Protein AF-A0AAP6JCY5-F1 (afdb_monomer)

pLDDT: mean 81.44, std 9.67, range [52.12, 93.62]

Foldseek 3Di:
DVLVVLLVVLVVLLVVLVVLLVVLVVLLVVLVVVDDPDPCSVVSNVVSVVSNVVSVVSNVVSVVSNVVSVVVVVVVVVVVVVVD

Organism: NCBI:txid3110268

Sequence (84 aa):
MEIGNSFHNGAQAIQRAEVGMGNSARTIASQSAAGSDDQSQPQEITEALVNNISHEAQAAAGARVVESASESQETLGQIVDTRA

Solvent-accessible surface area (backbone atoms only — not comparable to full-atom values): 4346 Å² total; per-residue (Å²): 117,66,57,62,52,43,36,52,52,13,53,52,36,27,53,52,15,52,54,47,30,51,52,23,51,49,52,40,53,52,55,69,70,66,55,89,86,52,89,63,51,67,57,55,41,49,51,27,50,53,50,26,54,52,18,52,54,41,24,56,52,13,50,51,42,34,49,54,40,48,53,52,51,52,54,52,48,53,58,52,62,76,74,109

Nearest PDB structures (foldseek):
  6ixg-assembly2_B  TM=7.617E-01  e=9.606E-01  Homo sapiens
  2f1m-assembly1_A  TM=7.723E-01  e=8.477E-01  Escherichia coli
  2gl2-assembly1_A  TM=8.525E-01  e=4.309E+00  Fusobacterium nucleatum
  3lsq-assembly1_A  TM=4.234E-01  e=9.606E-01  Trypanosoma brucei

Secondary structure (DSSP, 8-state):
-HHHHHHHHHHHHHHHHHHHHHHHHHHHHHHHHH-TT-TTHHHHHHHHHHHHHHHHHHHHHHHHHHHHHHHHHHHHHHHHHTT-

Structure (mmCIF, N/CA/C/O backbone):
data_AF-A0AAP6JCY5-F1
#
_entry.id   AF-A0AAP6JCY5-F1
#
loop_
_atom_site.group_PDB
_atom_site.id
_atom_site.type_symbol
_atom_site.label_atom_id
_atom_site.label_alt_id
_atom_site.label_comp_id
_atom_site.label_asym_id
_atom_site.label_entity_id
_atom_site.label_seq_id
_atom_site.pdbx_PDB_ins_code
_atom_site.Cartn_x
_atom_site.Cartn_y
_atom_site.Cartn_z
_atom_site.occupancy
_atom_site.B_iso_or_equiv
_atom_site.auth_seq_id
_atom_site.auth_comp_id
_atom_site.auth_asym_id
_atom_site.auth_atom_id
_atom_site.pdbx_PDB_model_num
ATOM 1 N N . MET A 1 1 ? -21.910 3.741 14.244 1.00 59.31 1 MET A N 1
ATOM 2 C CA . MET A 1 1 ? -21.909 3.914 12.771 1.00 59.31 1 MET A CA 1
ATOM 3 C C . MET A 1 1 ? -20.548 4.388 12.245 1.00 59.31 1 MET A C 1
ATOM 5 O O . MET A 1 1 ? -20.170 3.969 11.164 1.00 59.31 1 MET A O 1
ATOM 9 N N . GLU A 1 2 ? -19.771 5.168 13.008 1.00 70.50 2 GLU A N 1
ATOM 10 C CA . GLU A 1 2 ? -18.434 5.649 12.595 1.00 70.50 2 GLU A CA 1
ATOM 11 C C . GLU A 1 2 ? -17.372 4.551 12.431 1.00 70.50 2 GLU A C 1
ATOM 13 O O . GLU A 1 2 ? -16.627 4.584 11.462 1.00 70.50 2 GLU A O 1
ATOM 18 N N . ILE A 1 3 ? -17.347 3.534 13.300 1.00 66.38 3 ILE A N 1
ATOM 19 C CA . ILE A 1 3 ? -16.358 2.440 13.221 1.00 66.38 3 ILE A CA 1
ATOM 20 C C . ILE A 1 3 ? -16.480 1.647 11.909 1.00 66.38 3 ILE A C 1
ATOM 22 O O . ILE A 1 3 ? -15.474 1.330 11.280 1.00 66.38 3 ILE A O 1
ATOM 26 N N . GLY A 1 4 ? -17.710 1.377 11.453 1.00 73.75 4 GLY A N 1
ATOM 27 C CA . GLY A 1 4 ? -17.949 0.708 10.170 1.00 73.75 4 GLY A CA 1
ATOM 28 C C . GLY A 1 4 ? -17.455 1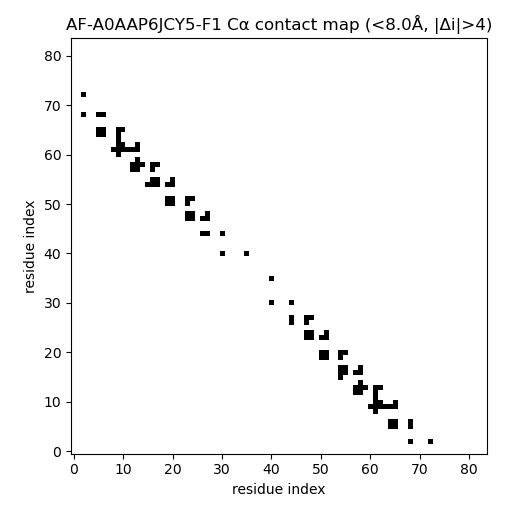.534 8.978 1.00 73.75 4 GLY A C 1
ATOM 29 O O . GLY A 1 4 ? -16.872 0.981 8.048 1.00 73.75 4 GLY A O 1
ATOM 30 N N . ASN A 1 5 ? -17.605 2.861 9.042 1.00 79.69 5 ASN A N 1
ATOM 31 C CA . ASN A 1 5 ? -17.069 3.770 8.028 1.00 79.69 5 ASN A CA 1
ATOM 32 C C . ASN A 1 5 ? -15.535 3.824 8.066 1.00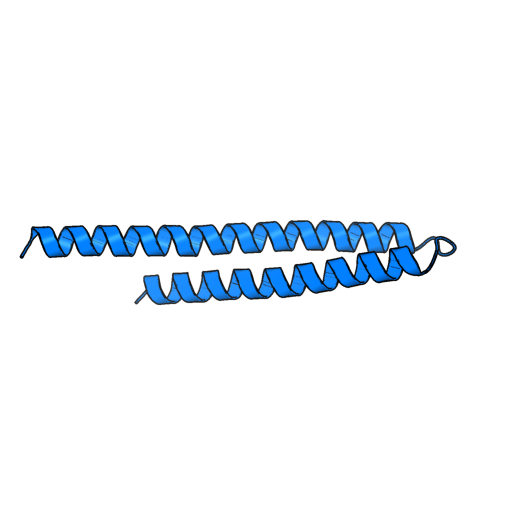 79.69 5 ASN A C 1
ATOM 34 O O . ASN A 1 5 ? -14.908 3.810 7.010 1.00 79.69 5 ASN A O 1
ATOM 38 N N . SER A 1 6 ? -14.918 3.833 9.251 1.00 76.31 6 SER A N 1
ATOM 39 C CA . SER A 1 6 ? -13.457 3.788 9.404 1.00 76.31 6 SER A CA 1
ATOM 40 C C . SER A 1 6 ? -12.863 2.492 8.853 1.00 76.31 6 SER A C 1
ATOM 42 O O . SER A 1 6 ? -11.894 2.543 8.098 1.00 76.31 6 SER A O 1
ATOM 44 N N . PHE A 1 7 ? -13.480 1.343 9.148 1.00 79.75 7 PHE A N 1
ATOM 45 C CA . PHE A 1 7 ? -13.059 0.046 8.612 1.00 79.75 7 PHE A CA 1
ATOM 46 C C . PHE A 1 7 ? -13.177 0.008 7.085 1.00 79.75 7 PHE A C 1
ATOM 48 O O . PHE A 1 7 ? -12.237 -0.375 6.392 1.00 79.75 7 PHE A O 1
ATOM 55 N N . HIS A 1 8 ? -14.308 0.472 6.545 1.00 85.50 8 HIS A N 1
ATOM 56 C CA . HIS A 1 8 ? -14.526 0.551 5.103 1.00 85.50 8 HIS A CA 1
ATOM 57 C C . HIS A 1 8 ? -13.507 1.467 4.410 1.00 85.50 8 HIS A C 1
ATOM 59 O O . HIS A 1 8 ? -12.921 1.087 3.398 1.00 85.50 8 HIS A O 1
ATOM 65 N N . ASN A 1 9 ? -13.245 2.649 4.972 1.00 84.19 9 ASN A N 1
ATOM 66 C CA . ASN A 1 9 ? -12.280 3.602 4.425 1.00 84.19 9 ASN A CA 1
ATOM 67 C C . ASN A 1 9 ? -10.841 3.072 4.494 1.00 84.19 9 ASN A C 1
ATOM 69 O O . ASN A 1 9 ? -10.094 3.230 3.528 1.00 84.19 9 ASN A O 1
ATOM 73 N N . GLY A 1 10 ? -10.467 2.419 5.599 1.00 81.81 10 GLY A N 1
ATOM 74 C CA . GLY A 1 10 ? -9.167 1.767 5.755 1.00 81.81 10 GLY A CA 1
ATOM 75 C C . GLY A 1 10 ? -8.974 0.630 4.751 1.00 81.81 10 GLY A C 1
ATOM 76 O O . GLY A 1 10 ? -7.974 0.609 4.037 1.00 81.81 10 GLY A O 1
ATOM 77 N N . ALA A 1 11 ? -9.971 -0.247 4.603 1.00 87.00 11 ALA A N 1
ATOM 78 C CA . ALA A 1 11 ? -9.950 -1.333 3.624 1.00 87.00 11 ALA A CA 1
ATOM 79 C C . ALA A 1 11 ? -9.861 -0.819 2.175 1.00 87.00 11 ALA A C 1
ATOM 81 O O . ALA A 1 11 ? -9.066 -1.328 1.385 1.00 87.00 11 ALA A O 1
ATOM 82 N N . GLN A 1 12 ? -10.611 0.233 1.825 1.00 89.00 12 GLN A N 1
ATOM 83 C CA . GLN A 1 12 ? -10.495 0.865 0.508 1.00 89.00 12 GLN A CA 1
ATOM 84 C C . GLN A 1 12 ? -9.118 1.501 0.275 1.00 89.00 12 GLN A C 1
ATOM 86 O O . GLN A 1 12 ? -8.611 1.474 -0.847 1.00 89.00 12 GLN A O 1
ATOM 91 N N . ALA A 1 13 ? -8.521 2.117 1.300 1.00 82.88 13 ALA A N 1
ATOM 92 C CA . ALA A 1 13 ? -7.188 2.702 1.194 1.00 82.88 13 ALA A CA 1
ATOM 93 C C . ALA A 1 13 ? -6.127 1.626 0.925 1.00 82.88 13 ALA A C 1
ATOM 95 O O . ALA A 1 13 ? -5.300 1.818 0.036 1.00 82.88 13 ALA A O 1
ATOM 96 N N . ILE A 1 14 ? -6.214 0.482 1.614 1.00 88.88 14 ILE A N 1
ATOM 97 C CA . ILE A 1 14 ? -5.348 -0.682 1.379 1.00 88.88 14 ILE A CA 1
ATOM 98 C C . ILE A 1 14 ? -5.515 -1.193 -0.057 1.00 88.88 14 ILE A C 1
ATOM 100 O O . ILE A 1 14 ? -4.531 -1.295 -0.779 1.00 88.88 14 ILE A O 1
ATOM 104 N N . GLN A 1 15 ? -6.748 -1.417 -0.522 1.00 90.56 15 GLN A N 1
ATOM 105 C CA . GLN A 1 15 ? -6.990 -1.897 -1.891 1.00 90.56 15 GLN A CA 1
ATOM 106 C C . GLN A 1 15 ? -6.444 -0.943 -2.963 1.00 90.56 15 GLN A C 1
ATOM 108 O O . GLN A 1 15 ? -5.854 -1.380 -3.951 1.00 90.56 15 GLN A O 1
ATOM 113 N N . ARG A 1 16 ? -6.617 0.374 -2.783 1.00 90.06 16 ARG A N 1
ATOM 114 C CA . ARG A 1 16 ? -6.063 1.373 -3.713 1.00 90.06 16 ARG A CA 1
ATOM 115 C C . ARG A 1 16 ? -4.536 1.350 -3.723 1.00 90.06 16 ARG A C 1
ATOM 117 O O . ARG A 1 16 ? -3.942 1.440 -4.796 1.00 90.06 16 ARG A O 1
ATOM 124 N N . ALA A 1 17 ? -3.920 1.211 -2.553 1.00 87.44 17 ALA A N 1
ATOM 125 C CA . ALA A 1 17 ? -2.478 1.088 -2.425 1.00 87.44 17 ALA A CA 1
ATOM 126 C C . ALA A 1 17 ? -1.942 -0.182 -3.106 1.00 87.44 17 ALA A C 1
ATOM 128 O O . ALA A 1 17 ? -0.987 -0.093 -3.871 1.00 87.44 17 ALA A O 1
ATOM 129 N N . GLU A 1 18 ? -2.586 -1.336 -2.919 1.00 90.06 18 GLU A N 1
ATOM 130 C CA . GLU A 1 18 ? -2.183 -2.597 -3.559 1.00 90.06 18 GLU A CA 1
ATOM 131 C C . GLU A 1 18 ? -2.210 -2.507 -5.090 1.00 90.06 18 GLU A C 1
ATOM 133 O O . GLU A 1 18 ? -1.251 -2.897 -5.762 1.00 90.06 18 GLU A O 1
ATOM 138 N N . VAL A 1 19 ? -3.280 -1.937 -5.657 1.00 93.62 19 VAL A N 1
ATOM 139 C CA . VAL A 1 19 ? -3.383 -1.717 -7.108 1.00 93.62 19 VAL A CA 1
ATOM 140 C C . VAL A 1 19 ? -2.277 -0.776 -7.596 1.00 93.62 19 VAL A C 1
ATOM 142 O O . VAL A 1 19 ? -1.639 -1.049 -8.615 1.00 93.62 19 VAL A O 1
ATOM 145 N N . GLY A 1 20 ? -2.019 0.310 -6.862 1.00 87.88 20 GLY A N 1
ATOM 146 C CA . GLY A 1 20 ? -0.952 1.261 -7.169 1.00 87.88 20 GLY A CA 1
ATOM 147 C C . GLY A 1 20 ? 0.440 0.623 -7.147 1.00 87.88 20 GLY A C 1
ATOM 148 O O . GLY A 1 20 ? 1.189 0.742 -8.117 1.00 87.88 20 GLY A O 1
ATOM 149 N N . MET A 1 21 ? 0.763 -0.129 -6.091 1.00 89.81 21 MET A N 1
ATOM 150 C CA . MET A 1 21 ? 2.016 -0.885 -5.975 1.00 89.81 21 MET A CA 1
ATOM 151 C C . MET A 1 21 ? 2.192 -1.872 -7.131 1.00 89.81 21 MET A C 1
ATOM 153 O O . MET A 1 21 ? 3.279 -1.956 -7.704 1.00 89.81 21 MET A O 1
ATOM 157 N N . GLY A 1 22 ? 1.129 -2.593 -7.505 1.00 91.38 22 GLY A N 1
ATOM 158 C CA . GLY A 1 22 ? 1.149 -3.536 -8.623 1.00 91.38 22 GLY A CA 1
ATOM 159 C C . GLY A 1 22 ? 1.440 -2.863 -9.966 1.00 91.38 22 GLY A C 1
ATOM 160 O O . GLY A 1 22 ? 2.233 -3.380 -10.756 1.00 91.38 22 GLY A O 1
ATOM 161 N N . ASN A 1 23 ? 0.855 -1.688 -10.211 1.00 89.38 23 ASN A N 1
ATOM 162 C CA . ASN A 1 23 ? 1.131 -0.900 -11.413 1.00 89.38 23 ASN A CA 1
ATOM 163 C C . ASN A 1 23 ? 2.580 -0.401 -11.435 1.00 89.38 23 ASN A C 1
ATOM 165 O O . ASN A 1 23 ? 3.272 -0.616 -12.429 1.00 89.38 23 ASN A O 1
ATOM 169 N N . SER A 1 24 ? 3.070 0.174 -10.332 1.00 87.38 24 SER A N 1
ATOM 170 C CA . SER A 1 24 ? 4.467 0.609 -10.217 1.00 87.38 24 SER A CA 1
ATOM 171 C C . SER A 1 24 ? 5.451 -0.541 -10.430 1.00 87.38 24 SER A C 1
ATOM 173 O O . SER A 1 24 ? 6.420 -0.397 -11.170 1.00 87.38 24 SER A O 1
ATOM 175 N N . ALA A 1 25 ? 5.192 -1.706 -9.829 1.00 87.25 25 ALA A N 1
ATOM 176 C CA . ALA A 1 25 ? 6.025 -2.892 -10.007 1.00 87.25 25 ALA A CA 1
ATOM 177 C C . ALA A 1 25 ? 6.050 -3.358 -11.470 1.00 87.25 25 ALA A C 1
ATOM 179 O O . ALA A 1 25 ? 7.108 -3.718 -11.986 1.00 87.25 25 ALA A O 1
ATOM 180 N N . ARG A 1 26 ? 4.903 -3.309 -12.160 1.00 87.88 26 ARG A N 1
ATOM 181 C CA . ARG A 1 26 ? 4.815 -3.652 -13.583 1.00 87.88 26 ARG A CA 1
ATOM 182 C C . ARG A 1 26 ? 5.620 -2.681 -14.448 1.00 87.88 26 ARG A C 1
ATOM 184 O O . ARG A 1 26 ? 6.332 -3.155 -15.325 1.00 87.88 26 ARG A O 1
ATOM 191 N N . THR A 1 27 ? 5.565 -1.378 -14.166 1.00 86.50 27 THR A N 1
ATOM 192 C CA . THR A 1 27 ? 6.377 -0.356 -14.851 1.00 86.50 27 THR A CA 1
ATOM 193 C C . THR A 1 27 ? 7.873 -0.591 -14.647 1.00 86.50 27 THR A C 1
ATOM 195 O O . THR A 1 27 ? 8.640 -0.587 -15.608 1.00 86.50 27 THR A O 1
ATOM 198 N N . ILE A 1 28 ? 8.302 -0.865 -13.411 1.00 85.69 28 ILE A N 1
ATOM 199 C CA . ILE A 1 28 ? 9.711 -1.161 -13.110 1.00 85.69 28 ILE A CA 1
ATOM 200 C C . ILE A 1 28 ? 10.164 -2.414 -13.865 1.00 85.69 28 ILE A C 1
ATOM 202 O O . ILE A 1 28 ? 11.231 -2.408 -14.477 1.00 85.69 28 ILE A O 1
ATOM 206 N N . ALA A 1 29 ? 9.352 -3.476 -13.858 1.00 84.88 29 ALA A N 1
ATOM 207 C CA . ALA A 1 29 ? 9.660 -4.723 -14.549 1.00 84.88 29 ALA A CA 1
ATOM 208 C C . ALA A 1 29 ? 9.720 -4.545 -16.074 1.00 84.88 29 ALA A C 1
ATOM 210 O O . ALA A 1 29 ? 10.636 -5.070 -16.705 1.00 84.88 29 ALA A O 1
ATOM 211 N N . SER A 1 30 ? 8.788 -3.788 -16.668 1.00 85.00 30 SER A N 1
ATOM 212 C CA . SER A 1 30 ? 8.792 -3.530 -18.111 1.00 85.00 30 SER A CA 1
ATOM 213 C C . SER A 1 30 ? 10.003 -2.711 -18.537 1.00 85.00 30 SER A C 1
ATOM 215 O O . SER A 1 30 ? 10.643 -3.068 -19.521 1.00 85.00 30 SER A O 1
ATOM 217 N N . GLN A 1 31 ? 10.354 -1.666 -17.780 1.00 81.69 31 GLN A N 1
ATOM 218 C CA . GLN A 1 31 ? 11.513 -0.832 -18.103 1.00 81.69 31 GLN A CA 1
ATOM 219 C C . GLN A 1 31 ? 12.832 -1.578 -17.879 1.00 81.69 31 GLN A C 1
ATOM 221 O O . GLN A 1 31 ? 13.723 -1.536 -18.718 1.00 81.69 31 GLN A O 1
ATOM 226 N N . SER A 1 32 ? 12.924 -2.372 -16.810 1.00 77.50 32 SER A N 1
ATOM 227 C CA . SER A 1 32 ? 14.108 -3.200 -16.547 1.00 77.50 32 SER A CA 1
ATOM 228 C C . SER A 1 32 ? 14.328 -4.280 -17.617 1.00 77.50 32 SER A C 1
ATOM 230 O O . SER A 1 32 ? 15.466 -4.671 -17.864 1.00 77.50 32 SER A O 1
ATOM 232 N N . ALA A 1 33 ? 13.258 -4.766 -18.259 1.00 77.31 33 ALA A N 1
ATOM 233 C CA . ALA A 1 33 ? 13.334 -5.746 -19.342 1.00 77.31 33 ALA A CA 1
ATOM 234 C C . ALA A 1 33 ? 13.598 -5.123 -20.727 1.00 77.31 33 ALA A C 1
ATOM 236 O O . ALA A 1 33 ? 14.079 -5.827 -21.614 1.00 77.31 33 ALA A O 1
ATOM 237 N N . ALA A 1 34 ? 13.286 -3.836 -20.925 1.00 72.06 34 ALA A N 1
ATOM 238 C CA . ALA A 1 34 ? 13.405 -3.148 -22.213 1.00 72.06 34 ALA A CA 1
ATOM 239 C C . ALA A 1 34 ? 14.854 -2.797 -22.609 1.00 72.06 34 ALA A C 1
ATOM 241 O O . ALA A 1 34 ? 15.113 -2.552 -23.784 1.00 72.06 34 ALA A O 1
ATOM 242 N N . GLY A 1 35 ? 15.803 -2.837 -21.667 1.00 61.69 35 GLY A N 1
ATOM 243 C CA . GLY A 1 35 ? 17.212 -2.529 -21.922 1.00 61.69 35 GLY A CA 1
ATOM 244 C C . GLY A 1 35 ? 17.499 -1.023 -21.992 1.00 61.69 35 GLY A C 1
ATOM 245 O O . GLY A 1 35 ? 16.678 -0.229 -22.445 1.00 61.69 35 GLY A O 1
ATOM 246 N N . SER A 1 36 ? 18.684 -0.641 -21.512 1.00 58.62 36 SER A N 1
ATOM 247 C CA . SER A 1 36 ? 19.060 0.711 -21.066 1.00 58.62 36 SER A CA 1
ATOM 248 C C . SER A 1 36 ? 19.385 1.744 -22.161 1.00 58.62 36 SER A C 1
ATOM 250 O O . SER A 1 36 ? 20.145 2.677 -21.897 1.00 58.62 36 SER A O 1
ATOM 252 N N . ASP A 1 37 ? 18.859 1.602 -23.377 1.00 60.16 37 ASP A N 1
ATOM 253 C CA . ASP A 1 37 ? 19.243 2.470 -24.506 1.00 60.16 37 ASP A CA 1
ATOM 254 C C . ASP A 1 37 ? 18.489 3.816 -24.541 1.00 60.16 37 ASP A C 1
ATOM 256 O O . ASP A 1 37 ? 18.841 4.708 -25.315 1.00 60.16 37 ASP A O 1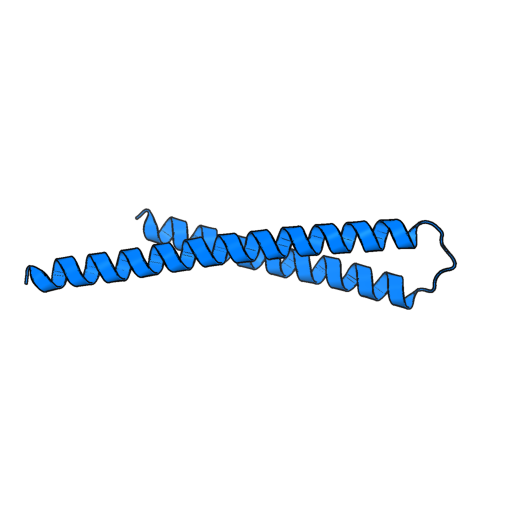
ATOM 260 N N . ASP A 1 38 ? 17.486 4.000 -23.676 1.00 64.44 38 ASP A N 1
ATOM 261 C CA . ASP A 1 38 ? 16.702 5.232 -23.563 1.00 64.44 38 ASP A CA 1
ATOM 262 C C . ASP A 1 38 ? 17.027 5.984 -22.257 1.00 64.44 38 ASP A C 1
ATOM 264 O O . ASP A 1 38 ? 16.825 5.480 -21.148 1.00 6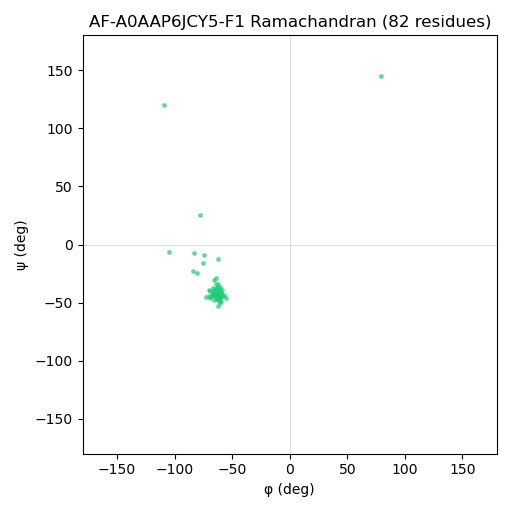4.44 38 ASP A O 1
ATOM 268 N N . GLN A 1 39 ? 17.516 7.224 -22.391 1.00 62.84 39 GLN A N 1
ATOM 269 C CA . GLN A 1 39 ? 17.870 8.114 -21.274 1.00 62.84 39 GLN A CA 1
ATOM 270 C C . GLN A 1 39 ? 16.678 8.484 -20.372 1.00 62.84 39 GLN A C 1
ATOM 272 O O . GLN A 1 39 ? 16.893 9.000 -19.276 1.00 62.84 39 GLN A O 1
ATOM 277 N N . SER A 1 40 ? 15.445 8.206 -20.801 1.00 64.38 40 SER A N 1
ATOM 278 C CA . SER A 1 40 ? 14.208 8.464 -20.051 1.00 64.38 40 SER A CA 1
ATOM 279 C C . SER A 1 40 ? 13.918 7.389 -18.988 1.00 64.38 40 SER A C 1
ATOM 281 O O . SER A 1 40 ? 13.281 7.666 -17.970 1.00 64.38 40 SER A O 1
ATOM 283 N N . GLN A 1 41 ? 14.436 6.166 -19.166 1.00 67.56 41 GLN A N 1
ATOM 284 C CA . GLN A 1 41 ? 14.140 5.022 -18.290 1.00 67.56 41 GLN A CA 1
ATOM 285 C C . GLN A 1 41 ? 14.545 5.193 -16.816 1.00 67.56 41 GLN A C 1
ATOM 287 O O . GLN A 1 41 ? 13.767 4.792 -15.946 1.00 67.56 41 GLN A O 1
ATOM 292 N N . PRO A 1 42 ? 15.714 5.776 -16.472 1.00 73.81 42 PRO A N 1
ATOM 293 C CA . PRO A 1 42 ? 16.105 5.941 -15.073 1.00 73.81 42 PRO A CA 1
ATOM 294 C C . PRO A 1 42 ? 15.131 6.834 -14.297 1.00 73.81 42 PRO A C 1
ATOM 296 O O . PRO A 1 42 ? 14.880 6.595 -13.113 1.00 73.81 42 PRO A O 1
ATOM 299 N N . GLN A 1 43 ? 14.562 7.846 -14.960 1.00 80.25 43 GLN A N 1
ATOM 300 C CA . GLN A 1 43 ? 13.602 8.755 -14.344 1.00 80.25 43 GLN A CA 1
ATOM 301 C C . GLN A 1 43 ? 12.252 8.065 -14.127 1.00 80.25 43 GLN A C 1
ATOM 303 O O . GLN A 1 43 ? 11.728 8.111 -13.017 1.00 80.25 43 GLN A O 1
ATOM 308 N N . GLU A 1 44 ? 11.742 7.338 -15.123 1.00 81.56 44 GLU A N 1
ATOM 309 C CA . GLU A 1 44 ? 10.477 6.602 -14.997 1.00 81.56 44 GLU A CA 1
ATOM 310 C C . GLU A 1 44 ? 10.533 5.488 -13.940 1.00 81.56 44 GLU A C 1
ATOM 312 O O . GLU A 1 44 ? 9.584 5.305 -13.175 1.00 81.56 44 GLU A O 1
ATOM 317 N N . ILE A 1 45 ? 11.657 4.766 -13.839 1.00 84.19 45 ILE A N 1
ATOM 318 C CA . ILE A 1 45 ? 11.869 3.768 -12.778 1.00 84.19 45 ILE A CA 1
ATOM 319 C C . ILE A 1 45 ? 11.890 4.447 -11.404 1.00 84.19 45 ILE A C 1
ATOM 321 O O . ILE A 1 45 ? 11.276 3.947 -10.459 1.00 84.19 45 ILE A O 1
ATOM 325 N N . THR A 1 46 ? 12.567 5.593 -11.285 1.00 86.88 46 THR A N 1
ATOM 326 C CA . THR A 1 46 ? 12.633 6.348 -10.025 1.00 86.88 46 THR A CA 1
ATOM 327 C C . THR A 1 46 ? 11.248 6.843 -9.608 1.00 86.88 46 THR A C 1
ATOM 329 O O . THR A 1 46 ? 10.853 6.658 -8.459 1.00 86.88 46 THR A O 1
ATOM 332 N N . GLU A 1 47 ? 10.472 7.402 -10.536 1.00 89.94 47 GLU A N 1
ATOM 333 C CA . GLU A 1 47 ? 9.092 7.826 -10.287 1.00 89.94 47 GLU A CA 1
ATOM 334 C C . GLU A 1 47 ? 8.202 6.642 -9.883 1.00 89.94 47 GLU A C 1
ATOM 336 O O . GLU A 1 47 ? 7.449 6.734 -8.911 1.00 89.94 47 GLU A O 1
ATOM 341 N N . ALA A 1 48 ? 8.329 5.494 -10.554 1.00 87.38 48 ALA A N 1
ATOM 342 C CA . ALA A 1 48 ? 7.590 4.285 -10.202 1.00 87.38 48 ALA A CA 1
ATOM 343 C C . ALA A 1 48 ? 7.936 3.772 -8.791 1.00 87.38 48 ALA A C 1
ATOM 345 O O . ALA A 1 48 ? 7.031 3.378 -8.050 1.00 87.38 48 ALA A O 1
ATOM 346 N N . LEU A 1 49 ? 9.211 3.818 -8.388 1.00 88.44 49 LEU A N 1
ATOM 347 C CA . LEU A 1 49 ? 9.658 3.457 -7.036 1.00 88.44 49 LEU A CA 1
ATOM 348 C C . LEU A 1 49 ? 9.113 4.418 -5.974 1.00 88.44 49 LEU A C 1
ATOM 350 O O . LEU A 1 49 ? 8.599 3.966 -4.951 1.00 88.44 49 LEU A O 1
ATOM 354 N N . VAL A 1 50 ? 9.161 5.729 -6.225 1.00 92.88 50 VAL A N 1
ATOM 355 C CA . VAL A 1 50 ? 8.585 6.742 -5.324 1.00 92.88 50 VAL A CA 1
ATOM 356 C C . VAL A 1 50 ? 7.079 6.531 -5.165 1.00 92.88 50 VAL A C 1
ATOM 358 O O . VAL A 1 50 ? 6.567 6.540 -4.043 1.00 92.88 50 VAL A O 1
ATOM 361 N N . ASN A 1 51 ? 6.372 6.266 -6.265 1.00 89.94 51 ASN A N 1
ATOM 362 C CA . ASN A 1 51 ? 4.949 5.940 -6.229 1.00 89.94 51 ASN A CA 1
ATOM 363 C C . ASN A 1 51 ? 4.688 4.654 -5.431 1.00 89.94 51 ASN A C 1
ATOM 365 O O . ASN A 1 51 ? 3.753 4.613 -4.636 1.00 89.94 51 ASN A O 1
ATOM 369 N N . ASN A 1 52 ? 5.537 3.630 -5.572 1.00 89.94 52 ASN A N 1
ATOM 370 C CA . ASN A 1 52 ? 5.415 2.385 -4.811 1.00 89.94 52 ASN A CA 1
ATOM 371 C C . ASN A 1 52 ? 5.539 2.629 -3.294 1.00 89.94 52 ASN A C 1
ATOM 373 O O . ASN A 1 52 ? 4.656 2.217 -2.547 1.00 89.94 52 ASN A O 1
ATOM 377 N N . ILE A 1 53 ? 6.542 3.402 -2.860 1.00 91.31 53 ILE A N 1
ATOM 378 C CA . ILE A 1 53 ? 6.723 3.798 -1.450 1.00 91.31 53 ILE A CA 1
ATOM 379 C C . ILE A 1 53 ? 5.513 4.593 -0.939 1.00 91.31 53 ILE A C 1
ATOM 381 O O . ILE A 1 53 ? 5.050 4.392 0.185 1.00 91.31 53 ILE A O 1
ATOM 385 N N . SER A 1 54 ? 4.972 5.500 -1.758 1.00 92.00 54 SER A N 1
ATOM 386 C CA . SER A 1 54 ? 3.778 6.268 -1.392 1.00 92.00 54 SER A CA 1
ATOM 387 C C . SER A 1 54 ? 2.567 5.359 -1.170 1.00 92.00 54 SER A C 1
ATOM 389 O O . SER A 1 54 ? 1.835 5.522 -0.191 1.00 92.00 54 SER A O 1
ATOM 391 N N . HIS A 1 55 ? 2.374 4.370 -2.042 1.00 90.31 55 HIS A N 1
ATOM 392 C CA . HIS A 1 55 ? 1.305 3.391 -1.901 1.00 90.31 55 HIS A CA 1
ATOM 393 C C . HIS A 1 55 ? 1.510 2.482 -0.683 1.00 90.31 55 HIS A C 1
ATOM 395 O O . HIS A 1 55 ? 0.570 2.297 0.085 1.00 90.31 55 HIS A O 1
ATOM 401 N N . GLU A 1 56 ? 2.726 2.001 -0.425 1.00 90.81 56 GLU A N 1
ATOM 402 C CA . GLU A 1 56 ? 3.043 1.239 0.790 1.00 90.81 56 GLU A CA 1
ATOM 403 C C . GLU A 1 56 ? 2.679 2.030 2.059 1.00 90.81 56 GLU A C 1
ATOM 405 O O . GLU A 1 56 ? 1.996 1.521 2.952 1.00 90.81 56 GLU A O 1
ATOM 410 N N . ALA A 1 57 ? 3.039 3.317 2.112 1.00 90.12 57 ALA A N 1
ATOM 411 C CA . ALA A 1 57 ? 2.684 4.189 3.228 1.00 90.12 57 ALA A CA 1
ATOM 412 C C . ALA A 1 57 ? 1.159 4.356 3.388 1.00 90.12 57 ALA A C 1
ATOM 414 O O . ALA A 1 57 ? 0.655 4.377 4.515 1.00 90.12 57 ALA A O 1
ATOM 415 N N . GLN A 1 58 ? 0.412 4.439 2.280 1.00 88.44 58 GLN A N 1
ATOM 416 C CA . GLN A 1 58 ? -1.055 4.494 2.291 1.00 88.44 58 GLN A CA 1
ATOM 417 C C . GLN A 1 58 ? -1.677 3.187 2.805 1.00 88.44 58 GLN A C 1
ATOM 419 O O . GLN A 1 58 ? -2.602 3.243 3.618 1.00 88.44 58 GLN A O 1
ATOM 424 N N . ALA A 1 59 ? -1.154 2.025 2.398 1.00 88.62 59 ALA A N 1
ATOM 425 C CA . ALA A 1 59 ? -1.591 0.727 2.913 1.00 88.62 59 ALA A CA 1
ATOM 426 C C . ALA A 1 59 ? -1.330 0.611 4.421 1.00 88.62 59 ALA A C 1
ATOM 428 O O . ALA A 1 59 ? -2.234 0.261 5.178 1.00 88.62 59 ALA A O 1
ATOM 429 N N . ALA A 1 60 ? -0.133 0.988 4.880 1.00 89.12 60 ALA A N 1
ATOM 430 C CA . ALA A 1 60 ? 0.228 0.963 6.296 1.00 89.12 60 ALA A CA 1
ATOM 431 C C . ALA A 1 60 ? -0.622 1.926 7.146 1.00 89.12 60 ALA A C 1
ATOM 433 O O . ALA A 1 60 ? -0.923 1.649 8.309 1.00 89.12 60 ALA A O 1
ATOM 434 N N . ALA A 1 61 ? -1.018 3.077 6.595 1.00 87.62 61 ALA A N 1
ATOM 435 C CA . ALA A 1 61 ? -1.963 3.978 7.251 1.00 87.62 61 ALA A CA 1
ATOM 436 C C . ALA A 1 61 ? -3.373 3.366 7.318 1.00 87.62 61 ALA A C 1
ATOM 438 O O . ALA A 1 61 ? -4.001 3.398 8.376 1.00 87.62 61 ALA A O 1
ATOM 439 N N . GLY A 1 62 ? -3.847 2.759 6.225 1.00 85.06 62 GLY A N 1
ATOM 440 C CA . GLY A 1 62 ? -5.130 2.054 6.187 1.00 85.06 62 GLY A CA 1
ATOM 441 C C . GLY A 1 62 ? -5.197 0.891 7.181 1.00 85.06 62 GLY A C 1
ATOM 442 O O . GLY A 1 62 ? -6.190 0.760 7.894 1.00 85.06 62 GLY A O 1
ATOM 443 N N . ALA A 1 63 ? -4.119 0.110 7.297 1.00 88.06 63 ALA A N 1
ATOM 444 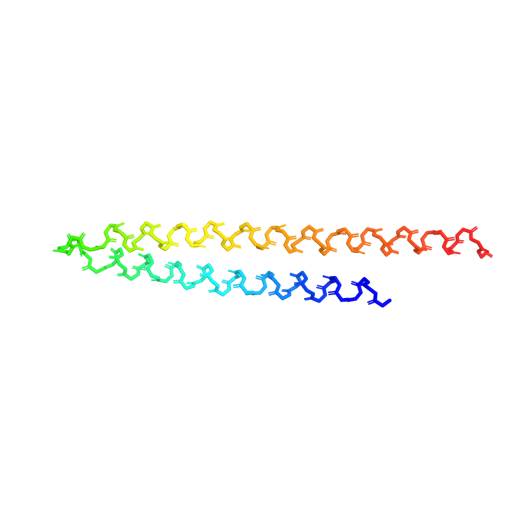C CA . ALA A 1 63 ? -4.007 -0.990 8.253 1.00 88.06 63 ALA A CA 1
ATOM 445 C C . ALA A 1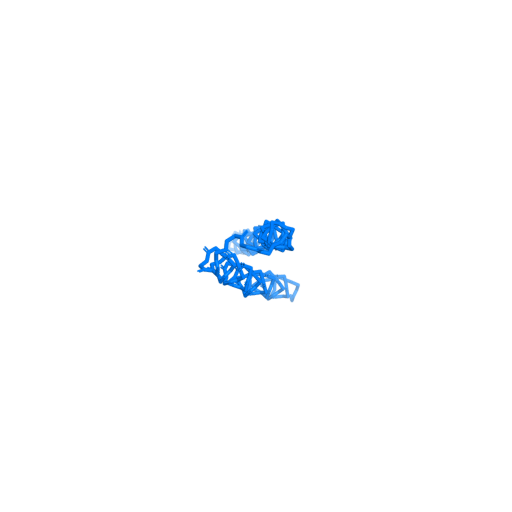 63 ? -4.122 -0.503 9.704 1.00 88.06 63 ALA A C 1
ATOM 447 O O . ALA A 1 63 ? -4.905 -1.056 10.470 1.00 88.06 63 ALA A O 1
ATOM 448 N N . ARG A 1 64 ? -3.441 0.595 10.058 1.00 89.50 64 ARG A N 1
ATOM 449 C CA . ARG A 1 64 ? -3.539 1.202 11.398 1.00 89.50 64 ARG A CA 1
ATOM 450 C C . ARG A 1 64 ? -4.945 1.702 11.730 1.00 89.50 64 ARG A C 1
ATOM 452 O O . ARG A 1 64 ? -5.383 1.589 12.871 1.00 89.50 64 ARG A O 1
ATOM 459 N N . VAL A 1 65 ? -5.673 2.235 10.747 1.00 86.75 65 VAL A N 1
ATOM 460 C CA . VAL A 1 65 ? -7.080 2.633 10.938 1.00 86.75 65 VAL A CA 1
ATOM 461 C C . VAL A 1 65 ? -7.958 1.412 11.218 1.00 86.75 65 VAL A C 1
ATOM 463 O O . VAL A 1 65 ? -8.814 1.468 12.098 1.00 86.75 65 VAL A O 1
ATOM 466 N N . VAL A 1 66 ? -7.745 0.311 10.494 1.00 85.75 66 VAL A N 1
ATOM 467 C CA . VAL A 1 66 ? -8.472 -0.952 10.697 1.00 85.75 66 VAL A CA 1
ATOM 468 C C . VAL A 1 66 ? -8.158 -1.571 12.063 1.00 85.75 66 VAL A C 1
ATOM 470 O O . VAL A 1 66 ? -9.074 -2.014 12.756 1.00 85.75 66 VAL A O 1
ATOM 473 N N . GLU A 1 67 ? -6.890 -1.563 12.469 1.00 87.75 67 GLU A N 1
ATOM 474 C CA . GLU A 1 67 ? -6.431 -2.052 13.773 1.00 87.75 67 GLU A CA 1
ATOM 475 C C . GLU A 1 67 ? -7.051 -1.241 14.917 1.00 87.75 67 GLU A C 1
ATOM 477 O O . GLU A 1 67 ? -7.764 -1.800 15.746 1.00 87.75 67 GLU A O 1
ATOM 482 N N . SER A 1 68 ? -6.924 0.089 14.885 1.00 84.31 68 SER A N 1
ATOM 483 C CA . SER A 1 68 ? -7.514 0.976 15.898 1.00 84.31 68 SER A CA 1
ATOM 484 C C . SER A 1 68 ? -9.043 0.860 15.973 1.00 84.31 68 SER A C 1
ATOM 486 O O . SER A 1 68 ? -9.635 0.900 17.057 1.00 84.31 68 SER A O 1
ATOM 488 N N . ALA A 1 69 ? -9.707 0.678 14.826 1.00 81.38 69 ALA A N 1
ATOM 489 C CA . ALA A 1 69 ? -11.142 0.419 14.780 1.00 81.38 69 ALA A CA 1
ATOM 490 C C . ALA A 1 69 ? -11.503 -0.923 15.441 1.00 81.38 69 ALA A C 1
ATOM 492 O O . ALA A 1 69 ? -12.516 -0.994 16.139 1.00 81.38 69 ALA A O 1
ATOM 493 N N . SER A 1 70 ? -10.678 -1.957 15.256 1.00 82.56 70 SER A N 1
ATOM 494 C CA . SER A 1 70 ? -10.873 -3.284 15.855 1.00 82.56 70 SER A CA 1
ATOM 495 C C . SER A 1 70 ? -10.653 -3.257 17.372 1.00 82.56 70 SER A C 1
ATOM 497 O O . SER A 1 70 ? -11.515 -3.720 18.116 1.00 82.56 70 SER A O 1
ATOM 499 N N . GLU A 1 71 ? -9.581 -2.618 17.848 1.00 85.44 71 GLU A N 1
ATOM 500 C CA . GLU A 1 71 ? -9.309 -2.418 19.284 1.00 85.44 71 GLU A CA 1
ATOM 501 C C . GLU A 1 71 ? -10.441 -1.648 19.982 1.00 85.44 71 GLU A C 1
ATOM 503 O O . GLU A 1 71 ? -10.858 -1.972 21.099 1.00 85.44 71 GLU A O 1
ATOM 508 N N . SER A 1 72 ? -10.989 -0.640 19.296 1.00 81.50 72 SER A N 1
ATOM 509 C CA . SER A 1 72 ? -12.138 0.120 19.792 1.00 81.50 72 SER A CA 1
ATOM 510 C C . SER A 1 72 ? -13.389 -0.755 19.923 1.00 81.50 72 SER A C 1
ATOM 512 O O . SER A 1 72 ? -14.139 -0.597 20.885 1.00 81.50 72 SER A O 1
ATOM 514 N N . GLN A 1 73 ? -13.628 -1.691 18.993 1.00 82.12 73 GLN A N 1
ATOM 515 C CA . GLN A 1 73 ? -14.744 -2.641 19.104 1.00 82.12 73 GLN A CA 1
ATOM 516 C C . GLN A 1 73 ? -14.560 -3.612 20.267 1.00 82.12 73 GLN A C 1
ATOM 518 O O . GLN A 1 73 ? -15.519 -3.842 21.003 1.00 82.12 73 GLN A O 1
ATOM 523 N N . GLU A 1 74 ? -13.354 -4.146 20.457 1.00 83.94 74 GLU A N 1
ATOM 524 C CA . GLU A 1 74 ? -13.059 -5.050 21.570 1.00 83.94 74 GLU A CA 1
ATOM 525 C C . GLU A 1 74 ? -13.260 -4.349 22.918 1.00 83.94 74 GLU A C 1
ATOM 527 O O . GLU A 1 74 ? -13.966 -4.860 23.787 1.00 83.94 74 GLU A O 1
ATOM 532 N N . THR A 1 75 ? -12.732 -3.131 23.059 1.00 81.75 75 THR A N 1
ATOM 533 C CA . THR A 1 75 ? -12.878 -2.331 24.284 1.00 81.75 75 THR A CA 1
ATOM 534 C C . THR A 1 75 ? -14.349 -2.028 24.581 1.00 81.75 75 THR A C 1
ATOM 536 O O . THR A 1 75 ? -14.798 -2.146 25.722 1.00 81.75 75 THR A O 1
ATOM 539 N N . LEU A 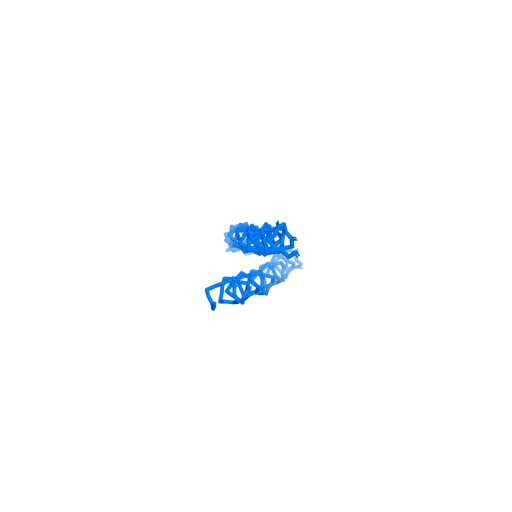1 76 ? -15.134 -1.666 23.560 1.00 77.94 76 LEU A N 1
ATOM 540 C CA . LEU A 1 76 ? -16.575 -1.448 23.716 1.00 77.94 76 LEU A CA 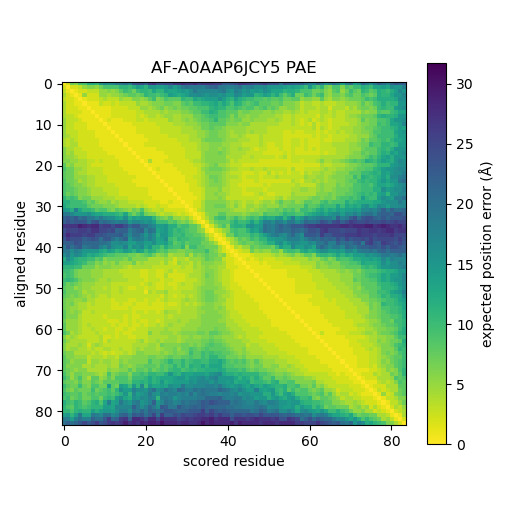1
ATOM 541 C C . LEU A 1 76 ? -17.310 -2.735 24.113 1.00 77.94 76 LEU A C 1
ATOM 543 O O . LEU A 1 76 ? -18.192 -2.674 24.968 1.00 77.94 76 LEU A O 1
ATOM 547 N N . GLY A 1 77 ? -16.935 -3.883 23.541 1.00 78.44 77 GLY A N 1
ATOM 548 C CA . GLY A 1 77 ? -17.472 -5.192 23.920 1.00 78.44 77 GLY A CA 1
ATOM 549 C C . GLY A 1 77 ? -17.210 -5.514 25.391 1.00 78.44 77 GLY A C 1
ATOM 550 O O . GLY A 1 77 ? -18.147 -5.797 26.131 1.00 78.44 77 GLY A O 1
ATOM 551 N N . GLN A 1 78 ? -15.967 -5.341 25.849 1.00 77.50 78 GLN A N 1
ATOM 552 C CA . GLN A 1 78 ? -15.590 -5.563 27.249 1.00 77.50 78 GLN A CA 1
ATOM 553 C C . GLN A 1 78 ? -16.359 -4.653 28.224 1.00 77.50 78 GLN A C 1
ATOM 555 O O . GLN A 1 78 ? -16.758 -5.105 29.298 1.00 77.50 78 GLN A O 1
ATOM 560 N N . ILE A 1 79 ? -16.602 -3.384 27.865 1.00 74.50 79 ILE A N 1
ATOM 561 C CA . ILE A 1 79 ? -17.384 -2.438 28.689 1.00 74.50 79 ILE A CA 1
ATOM 562 C C . ILE A 1 79 ? -18.860 -2.851 28.786 1.00 74.50 79 ILE A C 1
ATOM 564 O O . ILE A 1 79 ? -19.489 -2.648 29.827 1.00 74.50 79 ILE A O 1
ATOM 568 N N . VAL A 1 80 ? -19.436 -3.384 27.707 1.00 76.19 80 VAL A N 1
ATOM 569 C CA . VAL A 1 80 ? -20.823 -3.872 27.707 1.00 76.19 80 VAL A CA 1
ATOM 570 C C . VAL A 1 80 ? -20.938 -5.144 28.546 1.00 76.19 80 VAL A C 1
ATOM 572 O O . VAL A 1 80 ? -21.825 -5.212 29.395 1.00 76.19 80 VAL A O 1
ATOM 575 N N . ASP A 1 81 ? -20.004 -6.085 28.393 1.00 74.12 81 ASP A N 1
ATOM 576 C CA . ASP A 1 81 ? -19.990 -7.342 29.151 1.00 74.12 81 ASP A CA 1
ATOM 577 C C . ASP A 1 81 ? -19.751 -7.132 30.653 1.00 74.12 81 ASP A C 1
ATOM 579 O O . ASP A 1 81 ? -20.293 -7.867 31.469 1.00 74.12 81 ASP A O 1
ATOM 583 N N . THR A 1 82 ? -19.006 -6.098 31.060 1.00 66.06 82 THR A N 1
ATOM 584 C CA . THR A 1 82 ? -18.832 -5.762 32.491 1.00 66.06 82 THR A CA 1
ATOM 585 C C .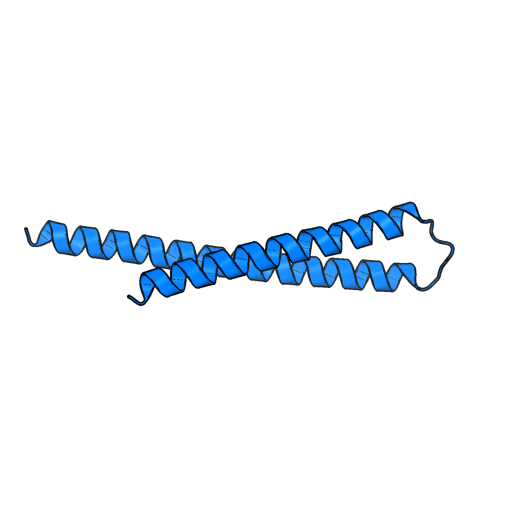 THR A 1 82 ? -20.059 -5.111 33.138 1.00 66.06 82 THR A C 1
ATOM 587 O O . THR A 1 82 ? -20.072 -4.921 34.356 1.00 66.06 82 THR A O 1
ATOM 590 N N . ARG A 1 83 ? -21.084 -4.741 32.359 1.00 56.72 83 ARG A N 1
ATOM 591 C CA . ARG A 1 83 ? -22.342 -4.157 32.861 1.00 56.72 83 ARG A CA 1
ATOM 592 C C . ARG A 1 83 ? -23.529 -5.129 32.835 1.00 56.72 83 ARG A C 1
ATOM 594 O O . ARG A 1 83 ? -24.594 -4.737 33.317 1.00 56.72 83 ARG A O 1
ATOM 601 N N . ALA A 1 84 ? -23.365 -6.323 32.266 1.00 52.12 84 ALA A N 1
ATOM 602 C CA . ALA A 1 84 ? -24.355 -7.404 32.251 1.00 52.12 84 ALA A CA 1
ATOM 603 C C . ALA A 1 84 ? -24.184 -8.331 33.465 1.00 52.12 84 ALA A C 1
ATOM 605 O O . ALA A 1 84 ? -25.220 -8.852 33.937 1.00 52.12 84 ALA A O 1
#

Radius of gyration: 19.72 Å; Cα contacts (8 Å, |Δi|>4): 58; chains: 1; bounding box: 44×16×57 Å

Mean predicted aligned error: 7.9 Å